Protein AF-A0A967WTZ1-F1 (afdb_monomer_lite)

Structure (mmCIF, N/CA/C/O backbone):
data_AF-A0A967WTZ1-F1
#
_entry.id   AF-A0A967WTZ1-F1
#
loop_
_atom_site.group_PDB
_atom_site.id
_atom_site.type_symbol
_atom_site.label_atom_id
_atom_site.label_alt_id
_atom_site.label_comp_id
_atom_site.label_asym_id
_atom_site.label_entity_id
_atom_site.label_seq_id
_atom_site.pdbx_PDB_ins_code
_atom_site.Cartn_x
_atom_site.Cartn_y
_atom_site.Cartn_z
_atom_site.occupancy
_atom_site.B_iso_or_equiv
_atom_site.auth_seq_id
_atom_site.auth_comp_id
_atom_site.auth_asym_id
_atom_site.auth_atom_id
_atom_site.pdbx_PDB_model_num
ATOM 1 N N . MET A 1 1 ? -17.507 -4.179 -9.666 1.00 44.03 1 MET A N 1
ATOM 2 C CA . MET A 1 1 ? -16.195 -4.026 -8.996 1.00 44.03 1 MET A CA 1
ATOM 3 C C . MET A 1 1 ? -15.547 -5.375 -8.666 1.00 44.03 1 MET A C 1
ATOM 5 O O . MET A 1 1 ? -14.422 -5.577 -9.090 1.00 44.03 1 MET A O 1
ATOM 9 N N . ALA A 1 2 ? -16.251 -6.336 -8.044 1.00 47.75 2 ALA A N 1
ATOM 10 C CA . ALA A 1 2 ? -15.717 -7.693 -7.804 1.00 47.75 2 ALA A CA 1
ATOM 11 C C . ALA A 1 2 ? -15.305 -8.460 -9.086 1.00 47.75 2 ALA A C 1
ATOM 13 O O . ALA A 1 2 ? -14.350 -9.223 -9.063 1.00 47.75 2 ALA A O 1
ATOM 14 N N . LEU A 1 3 ? -15.973 -8.203 -10.219 1.00 57.19 3 LEU A N 1
ATOM 15 C CA . LEU A 1 3 ? -15.659 -8.820 -11.520 1.00 57.19 3 LEU A CA 1
ATOM 16 C C . LEU A 1 3 ? -14.464 -8.184 -12.262 1.00 57.19 3 LEU A C 1
ATOM 18 O O . LEU A 1 3 ? -13.996 -8.745 -13.243 1.00 57.19 3 LEU A O 1
ATOM 22 N N . HIS A 1 4 ? -13.951 -7.037 -11.798 1.00 63.34 4 HIS A N 1
ATOM 23 C CA . HIS A 1 4 ? -12.866 -6.287 -12.452 1.00 63.34 4 HIS A CA 1
ATOM 24 C C . HIS A 1 4 ? -11.691 -6.027 -11.505 1.00 63.34 4 HIS A C 1
ATOM 26 O O . HIS A 1 4 ? -11.006 -5.015 -11.605 1.00 63.34 4 HIS A O 1
ATOM 32 N N . PHE A 1 5 ? -11.442 -6.937 -10.566 1.00 65.38 5 PHE A N 1
ATOM 33 C CA . PHE A 1 5 ? -10.404 -6.763 -9.547 1.00 65.38 5 PHE A CA 1
ATOM 34 C C . PHE A 1 5 ? -8.979 -6.639 -10.121 1.00 65.38 5 PHE A C 1
ATOM 36 O O . PHE A 1 5 ? -8.105 -6.048 -9.497 1.00 65.38 5 PHE A O 1
ATOM 43 N N . THR A 1 6 ? -8.757 -7.159 -11.328 1.00 72.06 6 THR A N 1
ATOM 44 C CA . THR A 1 6 ? -7.490 -7.073 -12.072 1.00 72.06 6 THR A CA 1
ATOM 45 C C . THR A 1 6 ? -7.405 -5.865 -13.006 1.00 72.06 6 THR A C 1
ATOM 47 O O . THR A 1 6 ? -6.328 -5.558 -13.500 1.00 72.06 6 THR A O 1
ATOM 50 N N . THR A 1 7 ? -8.523 -5.189 -13.286 1.00 72.38 7 THR A N 1
ATOM 51 C CA . THR A 1 7 ? -8.621 -4.158 -14.340 1.00 72.38 7 THR A CA 1
ATOM 52 C C . THR A 1 7 ? -9.096 -2.803 -13.824 1.00 72.38 7 THR A C 1
ATOM 54 O O . THR A 1 7 ? -8.875 -1.788 -14.475 1.00 72.38 7 THR A O 1
ATOM 57 N N . SER A 1 8 ? -9.726 -2.761 -12.650 1.00 78.12 8 SER A N 1
ATOM 58 C CA . SER A 1 8 ? -10.149 -1.537 -11.970 1.00 78.12 8 SER A CA 1
ATOM 59 C C . SER A 1 8 ? -9.207 -1.227 -10.814 1.00 78.12 8 SER A C 1
ATOM 61 O O . SER A 1 8 ? -8.990 -2.068 -9.944 1.00 78.12 8 SER A O 1
ATOM 63 N N . VAL A 1 9 ? -8.682 -0.007 -10.788 1.00 80.56 9 VAL A N 1
ATOM 64 C CA . VAL A 1 9 ? -7.841 0.503 -9.701 1.00 80.56 9 VAL A CA 1
ATOM 65 C C . VAL A 1 9 ? -8.738 1.123 -8.633 1.00 80.56 9 VAL A C 1
ATOM 67 O O . VAL A 1 9 ? -9.607 1.932 -8.960 1.00 80.56 9 VAL A O 1
ATOM 70 N N . ILE A 1 10 ? -8.561 0.735 -7.368 1.00 80.62 10 ILE A N 1
ATOM 71 C CA . ILE A 1 10 ? -9.263 1.377 -6.249 1.0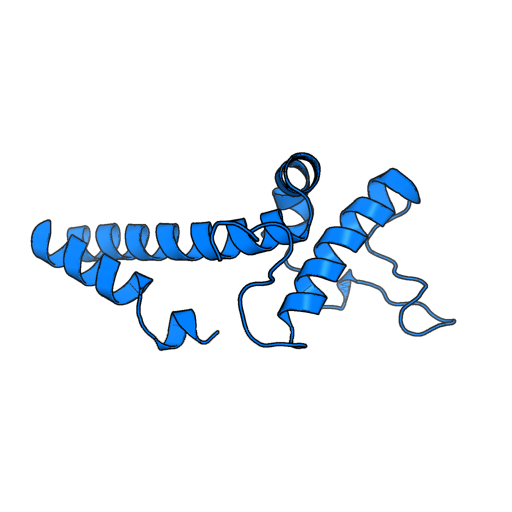0 80.62 10 ILE A CA 1
ATOM 72 C C . ILE A 1 10 ? -8.766 2.825 -6.093 1.00 80.62 10 ILE A C 1
ATOM 74 O O . ILE A 1 10 ? -7.565 3.073 -6.126 1.00 80.62 10 ILE A O 1
ATOM 78 N N . GLY A 1 11 ? -9.700 3.763 -5.904 1.00 78.62 11 GLY A N 1
ATOM 79 C CA . GLY A 1 11 ? -9.461 5.186 -5.629 1.00 78.62 11 GLY A CA 1
ATOM 80 C C . GLY A 1 11 ? -9.582 6.113 -6.855 1.00 78.62 11 GLY A C 1
ATOM 81 O O . GLY A 1 11 ? -10.115 5.696 -7.887 1.00 78.62 11 GLY A O 1
ATOM 82 N N . PRO A 1 12 ? -9.199 7.399 -6.732 1.00 76.00 12 PRO A N 1
ATOM 83 C CA . PRO A 1 12 ? -9.479 8.413 -7.747 1.00 76.00 12 PRO A CA 1
ATOM 84 C C . PRO A 1 12 ? -8.761 8.162 -9.080 1.00 76.00 12 PRO A C 1
ATOM 86 O O . PRO A 1 12 ? -7.645 7.645 -9.150 1.00 76.00 12 PRO A O 1
ATOM 89 N N . PHE A 1 13 ? -9.413 8.571 -10.170 1.00 73.94 13 PHE A N 1
ATOM 90 C CA . PHE A 1 13 ? -8.856 8.465 -11.515 1.00 73.94 13 PHE A CA 1
ATOM 91 C C . PHE A 1 13 ? -7.628 9.377 -11.664 1.00 73.94 13 PHE A C 1
ATOM 93 O O . PHE A 1 13 ? -7.736 10.582 -11.460 1.00 73.94 13 PHE A O 1
ATOM 100 N N . ARG A 1 14 ? -6.482 8.804 -12.069 1.00 70.69 14 ARG A N 1
ATOM 101 C CA . ARG A 1 14 ? -5.199 9.503 -12.305 1.00 70.69 14 ARG A CA 1
ATOM 102 C C . ARG A 1 14 ? -4.666 10.288 -11.096 1.00 70.69 14 ARG A C 1
ATOM 104 O O . ARG A 1 14 ? -4.370 11.473 -11.198 1.00 70.69 14 ARG A O 1
ATOM 111 N N . SER A 1 15 ? -4.517 9.601 -9.971 1.00 82.62 15 SER A N 1
ATOM 112 C CA . SER A 1 15 ? -3.815 10.101 -8.783 1.00 82.62 15 SER A CA 1
ATOM 113 C C . SER A 1 15 ? -2.688 9.132 -8.389 1.00 82.62 15 SER A C 1
ATOM 115 O O . SER A 1 15 ? -2.285 8.288 -9.198 1.00 82.62 15 SER A O 1
ATOM 117 N N . ASP A 1 16 ? -2.209 9.219 -7.152 1.00 83.25 16 ASP A N 1
ATOM 118 C CA . ASP A 1 16 ? -1.033 8.523 -6.612 1.00 83.25 16 ASP A CA 1
ATOM 119 C C . ASP A 1 16 ? -1.146 6.991 -6.727 1.00 83.25 16 ASP A C 1
ATOM 121 O O . ASP A 1 16 ? -0.156 6.268 -6.807 1.00 83.25 16 ASP A O 1
ATOM 125 N N . ASN A 1 17 ? -2.369 6.471 -6.833 1.00 86.06 17 ASN A N 1
ATOM 126 C CA . ASN A 1 17 ? -2.665 5.046 -6.996 1.00 86.06 17 ASN A CA 1
ATOM 127 C C . ASN A 1 17 ? -1.978 4.443 -8.228 1.00 86.06 17 ASN A C 1
ATOM 129 O O . ASN A 1 17 ? -1.489 3.313 -8.181 1.00 86.06 17 ASN A O 1
ATOM 133 N N . PHE A 1 18 ? -1.896 5.203 -9.324 1.00 86.00 18 PHE A N 1
ATOM 134 C CA . PHE A 1 18 ? -1.204 4.757 -10.536 1.00 86.00 18 PHE A CA 1
ATOM 135 C C . PHE A 1 18 ? 0.311 4.746 -10.351 1.00 86.00 18 PHE A C 1
ATOM 137 O O . PHE A 1 18 ? 0.976 3.855 -10.875 1.00 86.00 18 PHE A O 1
ATOM 144 N N . GLU A 1 19 ? 0.852 5.684 -9.573 1.00 87.56 19 GLU A N 1
ATOM 145 C CA . GLU A 1 19 ? 2.270 5.698 -9.226 1.00 87.56 19 GLU A CA 1
ATOM 146 C C . GLU A 1 19 ? 2.633 4.474 -8.375 1.00 87.56 19 GLU A C 1
ATOM 148 O O . GLU A 1 19 ? 3.637 3.812 -8.641 1.00 87.56 19 GLU A O 1
ATOM 153 N N . TYR A 1 20 ? 1.793 4.100 -7.405 1.00 88.06 20 TYR A N 1
ATOM 154 C CA . TYR A 1 20 ? 2.004 2.885 -6.612 1.00 88.06 20 TYR A CA 1
ATOM 155 C C . TYR A 1 20 ? 1.967 1.612 -7.461 1.00 88.06 20 TYR A C 1
ATOM 157 O O . TYR A 1 20 ? 2.835 0.750 -7.303 1.00 88.06 20 TYR A O 1
ATOM 165 N N . ILE A 1 21 ? 1.010 1.494 -8.386 1.00 88.56 21 ILE A N 1
ATOM 166 C CA . ILE A 1 21 ? 0.949 0.355 -9.315 1.00 88.56 21 ILE A CA 1
ATOM 167 C C . ILE A 1 21 ? 2.185 0.329 -10.216 1.00 88.56 21 ILE A C 1
ATOM 169 O O . ILE A 1 21 ? 2.784 -0.731 -10.402 1.00 88.56 21 ILE A O 1
ATOM 173 N N . TRP A 1 22 ? 2.606 1.485 -10.734 1.00 89.88 22 TRP A N 1
ATOM 174 C CA . TRP A 1 22 ? 3.814 1.590 -11.547 1.00 89.88 22 TRP A CA 1
ATOM 175 C C . TRP A 1 22 ? 5.067 1.180 -10.763 1.00 89.88 22 TRP A C 1
ATOM 177 O O . TRP A 1 22 ? 5.885 0.440 -11.297 1.00 89.88 22 TRP A O 1
ATOM 187 N N . LYS A 1 23 ? 5.201 1.556 -9.485 1.00 89.38 23 LYS A N 1
ATOM 188 C CA . LYS A 1 23 ? 6.317 1.108 -8.628 1.00 89.38 23 LYS A CA 1
ATOM 189 C C . LYS A 1 23 ? 6.318 -0.412 -8.447 1.00 89.38 23 LYS A C 1
ATOM 191 O O . LYS A 1 23 ? 7.375 -1.034 -8.539 1.00 89.38 23 LYS A O 1
ATOM 196 N N . ILE A 1 24 ? 5.148 -1.017 -8.218 1.00 89.25 24 ILE A N 1
ATOM 197 C CA . ILE A 1 24 ? 4.997 -2.480 -8.110 1.00 89.25 24 ILE A CA 1
ATOM 198 C C . ILE A 1 24 ? 5.427 -3.163 -9.418 1.00 89.25 24 ILE A C 1
ATOM 200 O O . ILE A 1 24 ? 6.195 -4.127 -9.384 1.00 89.25 24 ILE A O 1
ATOM 204 N N . TYR A 1 25 ? 4.981 -2.633 -10.559 1.00 90.81 25 TYR A N 1
ATOM 205 C CA . TYR A 1 25 ? 5.405 -3.087 -11.882 1.00 90.81 25 TYR A CA 1
ATOM 206 C C . TYR A 1 25 ? 6.918 -2.939 -12.072 1.00 90.81 25 TYR A C 1
ATOM 208 O O . TYR A 1 25 ? 7.581 -3.898 -12.457 1.00 90.81 25 TYR A O 1
ATOM 216 N N . TRP A 1 26 ? 7.479 -1.768 -11.761 1.00 90.88 26 TRP A N 1
ATOM 217 C CA . TRP A 1 26 ? 8.886 -1.449 -11.979 1.00 90.88 26 TRP A CA 1
ATOM 218 C C . TRP A 1 26 ? 9.809 -2.395 -11.220 1.00 90.88 26 TRP A C 1
ATOM 220 O O . TRP A 1 26 ? 10.753 -2.910 -11.809 1.00 90.88 26 TRP A O 1
ATOM 230 N N . ILE A 1 27 ? 9.534 -2.681 -9.941 1.00 89.69 27 ILE A N 1
ATOM 231 C CA . ILE A 1 27 ? 10.375 -3.611 -9.172 1.00 89.69 27 ILE A CA 1
ATOM 232 C C . ILE A 1 27 ? 10.370 -4.999 -9.820 1.00 89.69 27 ILE A C 1
ATOM 234 O O . ILE A 1 27 ? 11.432 -5.601 -9.984 1.00 89.69 27 ILE A O 1
ATOM 238 N N . LYS A 1 28 ? 9.198 -5.499 -10.229 1.00 90.31 28 LYS A N 1
ATOM 239 C CA . LYS A 1 28 ? 9.090 -6.779 -10.939 1.00 90.31 28 LYS A CA 1
ATOM 240 C C . LYS A 1 28 ? 9.851 -6.735 -12.270 1.00 90.31 28 LYS A C 1
ATOM 242 O O . LYS A 1 28 ? 10.677 -7.608 -12.516 1.00 90.31 28 LYS A O 1
ATOM 247 N N . HIS A 1 29 ? 9.618 -5.721 -13.095 1.00 90.38 29 HIS A N 1
ATOM 248 C CA . HIS A 1 29 ? 10.240 -5.576 -14.410 1.00 90.38 29 HIS A CA 1
ATOM 249 C C . HIS A 1 29 ? 11.769 -5.446 -14.315 1.00 90.38 29 HIS A C 1
ATOM 251 O O . HIS A 1 29 ? 12.507 -6.144 -15.008 1.00 90.38 29 HIS A O 1
ATOM 257 N N . ALA A 1 30 ? 12.264 -4.620 -13.392 1.00 89.94 30 ALA A N 1
ATOM 258 C CA . ALA A 1 30 ? 13.689 -4.430 -13.159 1.00 89.94 30 ALA A CA 1
ATOM 259 C C . ALA A 1 30 ? 14.377 -5.727 -12.710 1.00 89.94 30 ALA A C 1
ATOM 261 O O . ALA A 1 30 ? 15.455 -6.041 -13.208 1.00 89.94 30 ALA A O 1
ATOM 262 N N . LEU A 1 31 ? 13.753 -6.501 -11.814 1.00 90.31 31 LEU A N 1
ATOM 263 C CA . LEU A 1 31 ? 14.334 -7.739 -11.288 1.00 90.31 31 LEU A CA 1
ATOM 264 C C . LEU A 1 31 ? 14.251 -8.911 -12.273 1.00 90.31 31 LEU A C 1
ATOM 266 O O . LEU A 1 31 ? 15.230 -9.643 -12.426 1.00 90.31 31 LEU A O 1
ATOM 270 N N . PHE A 1 32 ? 13.099 -9.112 -12.917 1.00 90.25 32 PHE A N 1
ATOM 271 C CA . PHE A 1 32 ? 12.836 -10.314 -13.714 1.00 90.25 32 PHE A CA 1
ATOM 272 C C . PHE A 1 32 ? 13.132 -10.138 -15.205 1.00 90.25 32 PHE A C 1
ATOM 274 O O . PHE A 1 32 ? 13.702 -11.052 -15.806 1.00 90.25 32 PHE A O 1
ATOM 281 N N . ASP A 1 33 ? 12.810 -8.979 -15.782 1.00 90.69 33 ASP A N 1
ATOM 282 C CA . ASP A 1 33 ? 12.946 -8.748 -17.224 1.00 90.69 33 ASP A CA 1
ATOM 283 C C . ASP A 1 33 ? 14.294 -8.092 -17.554 1.00 90.69 33 ASP A C 1
ATOM 285 O O . ASP A 1 33 ? 15.048 -8.598 -18.384 1.00 90.69 33 ASP A O 1
ATOM 289 N N . LEU A 1 34 ? 14.639 -7.002 -16.859 1.00 90.25 34 LEU A N 1
ATOM 290 C CA . LEU A 1 34 ? 15.878 -6.245 -17.098 1.00 90.25 34 LEU A CA 1
ATOM 291 C C . LEU A 1 34 ? 17.086 -6.791 -16.322 1.00 90.25 34 LEU A C 1
ATOM 293 O O . LEU A 1 34 ? 18.225 -6.490 -16.673 1.00 90.25 34 LEU A O 1
ATOM 297 N N . ARG A 1 35 ? 16.849 -7.589 -15.271 1.00 89.38 35 ARG A N 1
ATOM 298 C CA . ARG A 1 35 ? 17.873 -8.139 -14.358 1.00 89.38 35 ARG A CA 1
ATOM 299 C C . ARG A 1 35 ? 18.840 -7.079 -13.827 1.00 89.38 35 ARG A C 1
ATOM 301 O O . ARG A 1 35 ? 20.043 -7.313 -13.706 1.00 89.38 35 ARG A O 1
ATOM 308 N N . GLN A 1 36 ? 18.298 -5.914 -13.500 1.00 89.44 36 GLN A N 1
ATOM 309 C CA . GLN A 1 36 ? 19.040 -4.778 -12.977 1.00 89.44 36 GLN A CA 1
ATOM 310 C C . GLN A 1 36 ? 18.575 -4.404 -11.571 1.00 89.44 36 GLN A C 1
ATOM 312 O O . GLN A 1 36 ? 17.549 -4.864 -11.067 1.00 89.44 36 GLN A O 1
ATOM 317 N N . SER A 1 37 ? 19.345 -3.528 -10.935 1.00 87.25 37 SER A N 1
ATOM 318 C CA . SER A 1 37 ? 18.968 -2.947 -9.654 1.00 87.25 37 SER A CA 1
ATOM 319 C C . SER A 1 37 ? 17.646 -2.169 -9.784 1.00 87.25 37 SER A C 1
ATOM 321 O O . SER A 1 37 ? 17.585 -1.227 -10.577 1.00 87.25 37 SER A O 1
ATOM 323 N N . PRO A 1 38 ? 16.601 -2.483 -8.990 1.00 87.88 38 PRO A N 1
ATOM 324 C CA . PRO A 1 38 ? 15.322 -1.770 -9.044 1.00 87.88 38 PRO A CA 1
ATOM 325 C C . PRO A 1 38 ? 15.425 -0.331 -8.520 1.00 87.88 38 PRO A C 1
ATOM 327 O O . PRO A 1 38 ? 14.501 0.459 -8.700 1.00 87.88 38 PRO A O 1
ATOM 330 N N . TRP A 1 39 ? 16.545 0.023 -7.882 1.00 88.12 39 TRP A N 1
ATOM 331 C CA . TRP A 1 39 ? 16.775 1.348 -7.315 1.00 88.12 39 TRP A CA 1
ATOM 332 C C . TRP A 1 39 ? 17.044 2.421 -8.365 1.00 88.12 39 TRP A C 1
ATOM 334 O O . TRP A 1 39 ? 16.891 3.592 -8.046 1.00 88.12 39 TRP A O 1
ATOM 344 N N . GLN A 1 40 ? 17.444 2.063 -9.585 1.00 87.75 40 GLN A N 1
ATOM 345 C CA . GLN A 1 40 ? 17.775 3.029 -10.630 1.00 87.75 40 GLN A CA 1
ATOM 346 C C . GLN A 1 40 ? 16.738 2.970 -11.747 1.00 87.75 40 GLN A C 1
ATOM 348 O O . GLN A 1 40 ? 16.616 1.945 -12.405 1.00 87.75 40 GLN A O 1
ATOM 353 N N . VAL A 1 41 ? 16.025 4.071 -11.978 1.00 90.06 41 VAL A N 1
ATOM 354 C CA . VAL A 1 41 ? 15.030 4.207 -13.047 1.00 90.06 41 VAL A CA 1
ATOM 355 C C . VAL A 1 41 ? 15.602 5.109 -14.141 1.00 90.06 41 VAL A C 1
ATOM 357 O O . VAL A 1 41 ? 15.677 6.319 -13.936 1.00 90.06 41 VAL A O 1
ATOM 360 N N . PRO A 1 42 ? 16.026 4.574 -15.294 1.00 86.56 42 PRO A N 1
ATOM 361 C CA . PRO A 1 42 ? 16.633 5.378 -16.355 1.00 86.56 42 PRO A CA 1
ATOM 362 C C . PRO A 1 42 ? 15.624 6.294 -17.065 1.00 86.56 42 PRO A C 1
ATOM 364 O O . PRO A 1 42 ? 15.996 7.359 -17.553 1.00 86.56 42 PRO A O 1
ATOM 367 N N . ASP A 1 43 ? 14.349 5.904 -17.085 1.00 86.69 43 ASP A N 1
ATOM 368 C CA . ASP A 1 43 ? 13.309 6.587 -17.863 1.00 86.69 43 ASP A CA 1
ATOM 369 C C . ASP A 1 43 ? 12.771 7.854 -17.179 1.00 86.69 43 ASP A C 1
ATOM 371 O O . ASP A 1 43 ? 12.148 8.701 -17.818 1.00 86.69 43 ASP A O 1
ATOM 375 N N . ILE A 1 44 ? 13.017 8.009 -15.875 1.00 87.06 44 ILE A N 1
ATOM 376 C CA . ILE A 1 44 ? 12.616 9.192 -15.110 1.00 87.06 44 ILE A CA 1
ATOM 377 C C . ILE A 1 44 ? 13.796 10.165 -15.060 1.00 87.06 44 ILE A C 1
ATOM 379 O O . ILE A 1 44 ? 14.899 9.778 -14.693 1.00 87.06 44 ILE A O 1
ATOM 383 N N . TYR A 1 45 ? 13.560 11.437 -15.400 1.00 87.88 45 TYR A N 1
ATOM 384 C CA . TYR A 1 45 ? 14.602 12.470 -15.527 1.00 87.88 45 TYR A CA 1
ATOM 385 C C . TYR A 1 45 ? 15.723 12.079 -16.502 1.00 87.88 45 TYR A C 1
ATOM 387 O O . TYR A 1 45 ? 16.912 12.201 -16.197 1.00 87.88 45 TYR A O 1
ATOM 395 N N . TYR A 1 46 ? 15.346 11.606 -17.691 1.00 85.88 46 TYR A N 1
ATOM 396 C CA . TYR A 1 46 ? 16.305 11.341 -18.759 1.00 85.88 46 TYR A CA 1
ATOM 397 C C . TYR A 1 46 ? 17.104 12.618 -19.109 1.00 85.88 46 TYR A C 1
ATOM 399 O O . TYR A 1 46 ? 16.496 13.684 -19.245 1.00 85.88 46 TYR A O 1
ATOM 407 N N . PRO A 1 47 ? 18.441 12.553 -19.284 1.00 88.75 47 PRO A N 1
ATOM 408 C CA . PRO A 1 47 ? 19.291 11.354 -19.328 1.00 88.75 47 PRO A CA 1
ATOM 409 C C . PRO A 1 47 ? 19.908 10.932 -17.984 1.00 88.75 47 PRO A C 1
ATOM 411 O O . PRO A 1 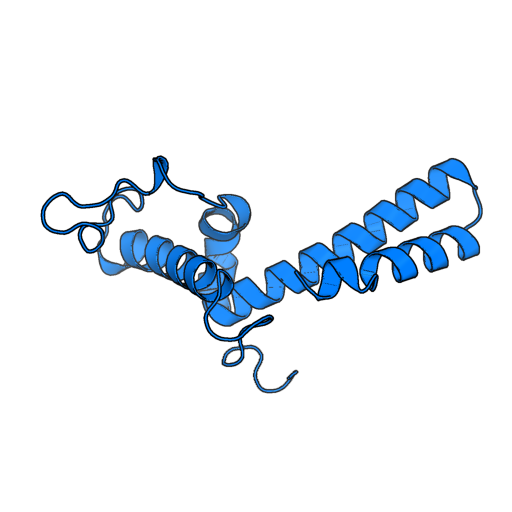47 ? 20.565 9.898 -17.922 1.00 88.75 47 PRO A O 1
ATOM 414 N N . SER A 1 48 ? 19.747 11.717 -16.917 1.00 86.31 48 SER A N 1
ATOM 415 C CA . SER A 1 48 ? 20.372 11.436 -15.614 1.00 86.31 48 SER A CA 1
ATOM 416 C C . SER A 1 48 ? 19.795 10.211 -14.897 1.00 86.31 48 SER A C 1
ATOM 418 O O . SER A 1 48 ? 20.490 9.593 -14.090 1.00 86.31 48 SER A O 1
ATOM 420 N N . GLY A 1 49 ? 18.546 9.844 -15.194 1.00 86.69 49 GLY A N 1
ATOM 421 C CA . GLY A 1 49 ? 17.827 8.813 -14.457 1.00 86.69 49 GLY A CA 1
ATOM 422 C C . GLY A 1 49 ? 17.414 9.285 -13.058 1.00 86.69 49 GLY A C 1
ATOM 423 O O . GLY A 1 49 ? 17.809 10.351 -12.580 1.00 86.69 49 GLY A O 1
ATOM 424 N N . TYR A 1 50 ? 16.628 8.462 -12.374 1.00 88.88 50 TYR A N 1
ATOM 425 C CA . TYR A 1 50 ? 16.170 8.712 -11.014 1.00 88.88 50 TYR A CA 1
ATOM 426 C C . TYR A 1 50 ? 16.529 7.551 -10.099 1.00 88.88 50 TYR A C 1
ATOM 428 O O . TYR A 1 50 ? 16.238 6.390 -10.396 1.00 88.88 50 TYR A O 1
ATOM 436 N N . LEU A 1 51 ? 17.135 7.863 -8.955 1.00 87.25 51 LEU A N 1
ATOM 437 C CA . LEU A 1 51 ? 17.332 6.873 -7.910 1.00 87.25 51 LEU A CA 1
ATOM 438 C C . LEU A 1 51 ? 16.044 6.781 -7.087 1.00 87.25 51 LEU A C 1
ATOM 440 O O . LEU A 1 51 ? 15.734 7.674 -6.299 1.00 87.25 51 LEU A O 1
ATOM 444 N N . LEU A 1 52 ? 15.323 5.673 -7.243 1.00 85.62 52 LEU A N 1
ATOM 445 C CA . LEU A 1 52 ? 14.074 5.383 -6.545 1.00 85.62 52 LEU A CA 1
ATOM 446 C C . LEU A 1 52 ? 14.243 5.490 -5.021 1.00 85.62 52 LEU A C 1
ATOM 448 O O . LEU A 1 52 ? 13.298 5.850 -4.333 1.00 85.62 52 LEU A O 1
ATOM 452 N N . ALA A 1 53 ? 15.447 5.227 -4.497 1.00 80.94 53 ALA A N 1
ATOM 453 C CA . ALA A 1 53 ? 15.765 5.339 -3.073 1.00 80.94 53 ALA A CA 1
ATOM 454 C C . ALA A 1 53 ? 15.603 6.762 -2.498 1.00 80.94 53 ALA A C 1
ATOM 456 O O . ALA A 1 53 ? 15.419 6.895 -1.292 1.00 80.94 53 ALA A O 1
ATOM 457 N N . PHE A 1 54 ? 15.658 7.810 -3.330 1.00 82.44 54 PHE A N 1
ATOM 458 C CA . PHE A 1 54 ? 15.350 9.183 -2.905 1.00 82.44 54 PHE A CA 1
ATOM 459 C C . PHE A 1 54 ? 13.853 9.510 -2.958 1.00 82.44 54 PHE A C 1
ATOM 461 O O . PHE A 1 54 ? 13.448 10.572 -2.489 1.00 82.44 54 PHE A O 1
ATOM 468 N N . GLY A 1 55 ? 13.043 8.633 -3.546 1.00 77.06 55 GLY A N 1
ATOM 469 C CA . GLY A 1 55 ? 11.601 8.797 -3.647 1.00 77.06 55 GLY A CA 1
ATOM 470 C C . GLY A 1 55 ? 10.850 8.112 -2.515 1.00 77.06 55 GLY A C 1
ATOM 471 O O . GLY A 1 55 ? 11.409 7.373 -1.703 1.00 77.06 55 GLY A O 1
ATOM 472 N N . GLU A 1 56 ? 9.535 8.315 -2.494 1.00 78.81 56 GLU A N 1
ATOM 473 C CA . GLU A 1 56 ? 8.659 7.567 -1.601 1.00 78.81 56 GLU A CA 1
ATOM 474 C C . GLU A 1 56 ? 8.557 6.117 -2.071 1.00 78.81 56 GLU A C 1
ATOM 476 O O . GLU A 1 56 ? 7.841 5.788 -3.023 1.00 78.81 56 GLU A O 1
ATOM 481 N N . ILE A 1 57 ? 9.280 5.230 -1.401 1.00 78.44 57 ILE A N 1
ATOM 482 C CA . ILE A 1 57 ? 9.144 3.792 -1.599 1.00 78.44 57 ILE A CA 1
ATOM 483 C C . ILE A 1 57 ? 8.255 3.235 -0.501 1.00 78.44 57 ILE A C 1
ATOM 485 O O . ILE A 1 57 ? 8.363 3.603 0.666 1.00 78.44 57 ILE A O 1
ATOM 489 N N . THR A 1 58 ? 7.401 2.291 -0.882 1.00 80.19 58 THR A N 1
ATOM 490 C CA . THR A 1 58 ? 6.614 1.469 0.031 1.00 80.19 58 THR A CA 1
ATOM 491 C C . THR A 1 58 ? 7.154 0.035 0.029 1.00 80.19 58 THR A C 1
ATOM 493 O O . THR A 1 58 ? 6.606 -0.825 -0.663 1.00 80.19 58 THR A O 1
ATOM 496 N N . PRO A 1 59 ? 8.214 -0.280 0.809 1.00 76.69 59 PRO A N 1
ATOM 497 C CA . PRO A 1 59 ? 8.924 -1.558 0.698 1.00 76.69 59 PRO A CA 1
ATOM 498 C C . PRO A 1 59 ? 8.025 -2.765 0.968 1.00 76.69 59 PRO A C 1
ATOM 500 O O . PRO A 1 59 ? 8.236 -3.845 0.423 1.00 76.69 59 PRO A O 1
ATOM 503 N N . LEU A 1 60 ? 6.995 -2.583 1.797 1.00 76.88 60 LEU A N 1
ATOM 504 C CA . LEU A 1 60 ? 6.008 -3.618 2.077 1.00 76.88 60 LEU A CA 1
ATOM 505 C C . LEU A 1 60 ? 5.178 -3.975 0.834 1.00 76.88 60 LEU A C 1
ATOM 507 O O . LEU A 1 60 ? 4.972 -5.148 0.545 1.00 76.88 60 LEU A O 1
ATOM 511 N N . HIS A 1 61 ? 4.738 -2.979 0.068 1.00 76.00 61 HIS A N 1
ATOM 512 C CA . HIS A 1 61 ? 3.953 -3.214 -1.144 1.00 76.00 61 HIS A CA 1
ATOM 513 C C . HIS A 1 61 ? 4.826 -3.690 -2.301 1.00 76.00 61 HIS A C 1
ATOM 515 O O . HIS A 1 61 ? 4.396 -4.526 -3.092 1.00 76.00 61 HIS A O 1
ATOM 521 N N . THR A 1 62 ? 6.057 -3.185 -2.393 1.00 77.75 62 THR A N 1
ATOM 522 C CA . THR A 1 62 ? 6.908 -3.426 -3.555 1.00 77.75 62 THR A CA 1
ATOM 523 C C . THR A 1 62 ? 7.855 -4.609 -3.402 1.00 77.75 62 THR A C 1
ATOM 525 O O . THR A 1 62 ? 7.984 -5.346 -4.363 1.00 77.75 62 THR A O 1
ATOM 528 N N . PHE A 1 63 ? 8.479 -4.855 -2.243 1.00 78.94 63 PHE A N 1
ATOM 529 C CA . PHE A 1 63 ? 9.356 -6.021 -2.038 1.00 78.94 63 PHE A CA 1
ATOM 530 C C . PHE A 1 63 ? 8.604 -7.205 -1.441 1.00 78.94 63 PHE A C 1
ATOM 532 O O . PHE A 1 63 ? 8.609 -8.295 -2.006 1.00 78.94 63 PHE A O 1
ATOM 539 N N . TRP A 1 64 ? 7.916 -6.993 -0.318 1.00 78.19 64 TRP A N 1
ATOM 540 C CA . TRP A 1 64 ? 7.155 -8.068 0.330 1.00 78.19 6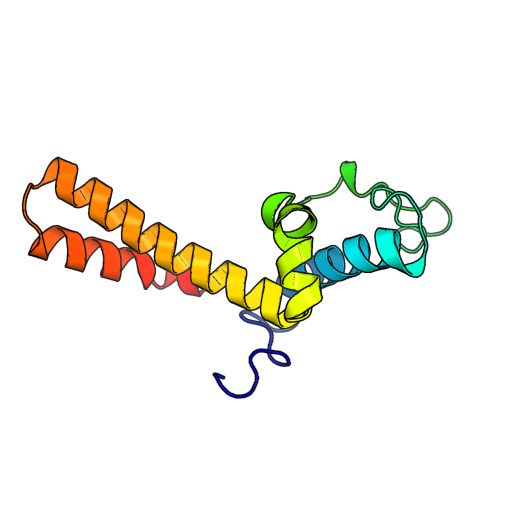4 TRP A CA 1
ATOM 541 C C . TRP A 1 64 ? 5.910 -8.462 -0.463 1.00 78.19 64 TRP A C 1
ATOM 543 O O . TRP A 1 64 ? 5.451 -9.597 -0.371 1.00 78.19 64 TRP A O 1
ATOM 553 N N . GLY A 1 65 ? 5.406 -7.551 -1.294 1.00 81.75 65 GLY A N 1
ATOM 554 C CA . GLY A 1 65 ? 4.340 -7.831 -2.242 1.00 81.75 65 GLY A CA 1
ATOM 555 C C . GLY A 1 65 ? 4.756 -8.564 -3.503 1.00 81.75 65 GLY A C 1
ATOM 556 O O . GLY A 1 65 ? 3.866 -9.041 -4.197 1.00 81.75 65 GLY A O 1
ATOM 557 N N . LEU A 1 66 ? 6.053 -8.717 -3.803 1.00 85.00 66 LEU A N 1
ATOM 558 C CA . LEU A 1 66 ? 6.504 -9.386 -5.032 1.00 85.00 66 LEU A CA 1
ATOM 559 C C . LEU A 1 66 ? 5.879 -10.768 -5.242 1.00 85.00 66 LEU A C 1
ATOM 561 O O . LEU A 1 66 ? 5.358 -10.993 -6.333 1.00 85.00 66 LEU A O 1
ATOM 565 N N . PRO A 1 67 ? 5.861 -11.682 -4.249 1.00 85.31 67 PRO A N 1
ATOM 566 C CA . PRO A 1 67 ? 5.259 -12.998 -4.442 1.00 85.31 67 PRO A CA 1
ATOM 567 C C . PRO A 1 67 ? 3.777 -12.903 -4.815 1.00 85.31 67 PRO A C 1
ATOM 569 O O . PRO A 1 67 ? 3.313 -13.614 -5.699 1.00 85.31 67 PRO A O 1
ATOM 572 N N . ILE A 1 68 ? 3.045 -11.982 -4.185 1.00 84.38 68 ILE A N 1
ATOM 573 C CA . ILE A 1 68 ? 1.624 -11.750 -4.461 1.00 84.38 68 ILE A CA 1
ATOM 574 C C . ILE A 1 68 ? 1.466 -11.179 -5.874 1.00 84.38 68 ILE A C 1
ATOM 576 O O . ILE A 1 68 ? 0.702 -11.709 -6.675 1.00 84.38 68 ILE A O 1
ATOM 580 N N . THR A 1 69 ? 2.244 -10.156 -6.219 1.00 86.69 69 THR A N 1
ATOM 581 C CA . THR A 1 69 ? 2.253 -9.519 -7.541 1.00 86.69 69 THR A CA 1
ATOM 582 C C . THR A 1 69 ? 2.557 -10.506 -8.668 1.00 86.69 69 THR A C 1
ATOM 584 O O . THR A 1 69 ? 1.951 -10.417 -9.733 1.00 86.69 69 THR A O 1
ATOM 587 N N . LEU A 1 70 ? 3.454 -11.469 -8.451 1.00 85.69 70 LEU A N 1
ATOM 588 C CA . LEU A 1 70 ? 3.757 -12.513 -9.434 1.00 85.69 70 LEU A CA 1
ATOM 589 C C . LEU A 1 70 ? 2.591 -13.492 -9.638 1.00 85.69 70 LEU A C 1
ATOM 591 O O . LEU A 1 70 ? 2.431 -14.008 -10.740 1.00 85.69 70 LEU A O 1
ATOM 595 N N . LEU A 1 71 ? 1.780 -13.735 -8.604 1.00 85.94 71 LEU A N 1
ATOM 596 C CA . LEU A 1 71 ? 0.656 -14.674 -8.652 1.00 85.94 71 LEU A CA 1
ATOM 597 C C . LEU A 1 71 ? -0.630 -14.050 -9.204 1.00 85.94 71 LEU A C 1
ATOM 599 O O . LEU A 1 71 ? -1.343 -14.704 -9.961 1.00 85.94 71 LEU A O 1
ATOM 603 N N . VAL A 1 72 ? -0.952 -12.814 -8.809 1.00 84.06 72 VAL A N 1
ATOM 604 C CA . VAL A 1 72 ? -2.245 -12.176 -9.133 1.00 84.06 72 VAL A CA 1
ATOM 605 C C . VAL A 1 72 ? -2.137 -10.965 -10.063 1.00 84.06 72 VAL A C 1
ATOM 607 O O . VAL A 1 72 ? -3.159 -10.472 -10.539 1.00 84.06 72 VAL A O 1
ATOM 610 N N . GLY A 1 73 ? -0.924 -10.492 -10.353 1.00 87.00 73 GLY A N 1
ATOM 611 C CA . GLY A 1 73 ? -0.677 -9.274 -11.127 1.00 87.00 73 GLY A CA 1
ATOM 612 C C . GLY A 1 73 ? -0.626 -8.005 -10.272 1.00 87.00 73 GLY A C 1
ATOM 613 O O . GLY A 1 73 ? -0.990 -7.987 -9.095 1.00 87.00 73 GLY A O 1
ATOM 614 N N . GLU A 1 74 ? -0.163 -6.915 -10.874 1.00 87.75 74 GLU A N 1
ATOM 615 C CA . GLU A 1 74 ? 0.172 -5.650 -10.211 1.00 87.75 74 GLU A CA 1
ATOM 616 C C . GLU A 1 74 ? -1.072 -4.936 -9.668 1.00 87.75 74 GLU A C 1
ATOM 618 O O . GLU A 1 74 ? -1.103 -4.519 -8.510 1.00 87.75 74 GLU A O 1
ATOM 623 N N . VAL A 1 75 ? -2.132 -4.859 -10.479 1.00 86.38 75 VAL A N 1
ATOM 624 C CA . VAL A 1 75 ? -3.395 -4.197 -10.110 1.00 86.38 75 VAL A CA 1
ATOM 625 C C . VAL A 1 75 ? -4.112 -4.958 -8.995 1.00 86.38 75 VAL A C 1
ATOM 627 O O . VAL A 1 75 ? -4.550 -4.363 -8.010 1.00 86.38 75 VAL A O 1
ATOM 630 N N . ALA A 1 76 ? -4.198 -6.285 -9.109 1.00 85.31 76 ALA A N 1
ATOM 631 C CA . ALA A 1 76 ? -4.825 -7.110 -8.080 1.00 85.31 76 ALA A CA 1
ATOM 632 C C . ALA A 1 76 ? -4.017 -7.095 -6.775 1.00 85.31 76 ALA A C 1
ATOM 634 O O . ALA A 1 76 ? -4.608 -7.078 -5.695 1.00 85.31 76 ALA A O 1
ATOM 635 N N . SER A 1 77 ? -2.683 -7.058 -6.858 1.00 87.12 77 SER A N 1
ATOM 636 C CA . SER A 1 77 ? -1.803 -6.917 -5.695 1.00 87.12 77 SER A CA 1
ATOM 637 C C . SER A 1 77 ? -2.080 -5.604 -4.958 1.00 87.12 77 SER A C 1
ATOM 639 O O . SER A 1 77 ? -2.398 -5.621 -3.768 1.00 87.12 77 SER A O 1
ATOM 641 N N . TYR A 1 78 ? -2.103 -4.479 -5.682 1.00 87.31 78 TYR A N 1
ATOM 642 C CA . TYR A 1 78 ? -2.455 -3.167 -5.129 1.00 87.31 78 TYR A CA 1
ATOM 643 C C . TYR A 1 78 ? -3.834 -3.167 -4.448 1.00 87.31 78 TYR A C 1
ATOM 645 O O . TYR A 1 78 ? -3.964 -2.777 -3.284 1.00 87.31 78 TYR A O 1
ATOM 653 N N . ASN A 1 79 ? -4.858 -3.688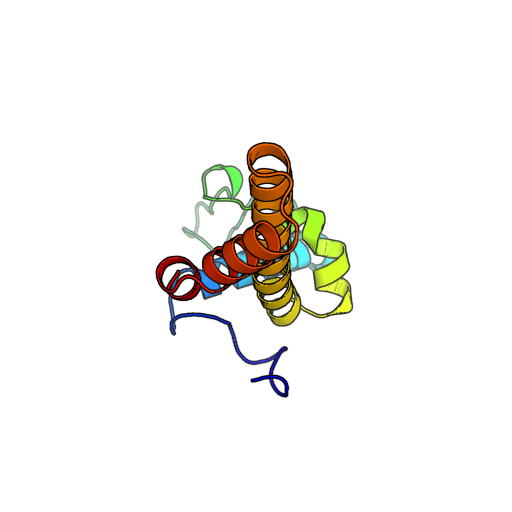 -5.127 1.00 88.38 79 ASN A N 1
ATOM 654 C CA . ASN A 1 79 ? -6.207 -3.763 -4.570 1.00 88.38 79 ASN A CA 1
ATOM 655 C C . ASN A 1 79 ? -6.273 -4.663 -3.321 1.00 88.38 79 ASN A C 1
ATOM 657 O O . ASN A 1 79 ? -6.958 -4.338 -2.349 1.00 88.38 79 ASN A O 1
ATOM 661 N N . SER A 1 80 ? -5.534 -5.776 -3.316 1.00 87.44 80 SER A N 1
ATOM 662 C CA . SER A 1 80 ? -5.462 -6.693 -2.170 1.00 87.44 80 SER A CA 1
ATOM 663 C C . SER A 1 80 ? -4.836 -6.015 -0.961 1.00 87.44 80 SER A C 1
ATOM 665 O O . SER A 1 80 ? -5.330 -6.169 0.154 1.00 87.44 80 SER A O 1
ATOM 667 N N . PHE A 1 81 ? -3.795 -5.213 -1.172 1.00 87.50 81 PHE A N 1
ATOM 668 C CA . PHE A 1 81 ? -3.156 -4.470 -0.096 1.00 87.50 81 PHE A CA 1
ATOM 669 C C . PHE A 1 81 ? -4.090 -3.476 0.585 1.00 87.50 81 PHE A C 1
ATOM 671 O O . PHE A 1 81 ? -4.092 -3.406 1.814 1.00 87.50 81 PHE A O 1
ATOM 678 N N . ILE A 1 82 ? -4.917 -2.760 -0.178 1.00 86.62 82 ILE A N 1
ATOM 679 C CA . ILE A 1 82 ? -5.915 -1.838 0.384 1.00 86.62 82 ILE A CA 1
ATOM 680 C C . ILE A 1 82 ? -6.943 -2.597 1.231 1.00 86.62 82 ILE A C 1
ATOM 682 O O . ILE A 1 82 ? -7.266 -2.184 2.351 1.00 86.62 82 ILE A O 1
ATOM 686 N N . LEU A 1 83 ? -7.431 -3.734 0.730 1.00 86.94 83 LEU A N 1
ATOM 687 C CA . LEU A 1 83 ? -8.390 -4.567 1.457 1.00 86.94 83 LEU A CA 1
ATOM 688 C C . LEU A 1 83 ? -7.788 -5.135 2.747 1.00 86.94 83 LEU A C 1
ATOM 690 O O . LEU A 1 83 ? -8.390 -5.009 3.814 1.00 86.94 83 LEU A O 1
ATOM 694 N N . ILE A 1 84 ? -6.584 -5.702 2.670 1.00 88.25 84 ILE A N 1
ATOM 695 C CA . ILE A 1 84 ? -5.868 -6.270 3.819 1.00 88.25 84 ILE A CA 1
ATOM 696 C C . ILE A 1 84 ? -5.586 -5.186 4.865 1.00 88.25 84 ILE A C 1
ATOM 698 O O . ILE A 1 84 ? -5.857 -5.398 6.045 1.00 88.25 84 ILE A O 1
ATOM 702 N N . SER A 1 85 ? -5.121 -4.007 4.441 1.00 88.25 85 SER A N 1
ATOM 703 C CA . SER A 1 85 ? -4.940 -2.826 5.299 1.00 88.25 85 SER A CA 1
ATOM 704 C C . SER A 1 85 ? -6.215 -2.491 6.076 1.00 88.25 85 SER A C 1
ATOM 706 O O . SER A 1 85 ? -6.174 -2.279 7.294 1.00 88.25 85 SER A O 1
ATOM 708 N N . THR A 1 86 ? -7.350 -2.471 5.377 1.00 88.19 86 THR A N 1
ATOM 709 C CA . THR A 1 86 ? -8.659 -2.121 5.938 1.00 88.19 86 THR A CA 1
ATOM 710 C C . THR A 1 86 ? -9.123 -3.152 6.963 1.00 88.19 86 THR A C 1
ATOM 712 O O . THR A 1 86 ? -9.490 -2.782 8.080 1.00 88.19 86 THR A O 1
ATOM 715 N N . ILE A 1 87 ? -9.020 -4.442 6.632 1.00 89.88 87 ILE A N 1
ATOM 716 C CA . ILE A 1 87 ? -9.382 -5.547 7.530 1.00 89.88 87 ILE A CA 1
ATOM 717 C C . ILE A 1 87 ? -8.488 -5.552 8.772 1.00 89.88 87 ILE A C 1
ATOM 719 O O . ILE A 1 87 ? -8.998 -5.585 9.892 1.00 89.88 87 ILE A O 1
ATOM 723 N N . LEU A 1 88 ? -7.165 -5.473 8.592 1.00 90.75 88 LEU A N 1
ATOM 724 C CA . LEU A 1 88 ? -6.201 -5.466 9.698 1.00 90.75 88 LEU A CA 1
ATOM 725 C C . LEU A 1 88 ? -6.451 -4.299 10.639 1.00 90.75 88 LEU A C 1
ATOM 727 O O . LEU A 1 88 ? -6.415 -4.464 11.851 1.00 90.75 88 LEU A O 1
ATOM 731 N N . SER A 1 89 ? -6.745 -3.125 10.099 1.00 90.25 89 SER A N 1
ATOM 732 C CA . SER A 1 89 ? -7.019 -1.966 10.935 1.00 90.25 89 SER A CA 1
ATOM 733 C C . SER A 1 89 ? -8.302 -2.107 11.743 1.00 90.25 89 SER A C 1
ATOM 735 O O . SER A 1 89 ? -8.279 -1.832 12.937 1.00 90.25 89 SER A O 1
ATOM 737 N N . GLY A 1 90 ? -9.394 -2.589 11.141 1.00 90.81 90 GLY A N 1
ATOM 738 C CA . GLY A 1 90 ? -10.613 -2.901 11.894 1.00 90.81 90 GLY A CA 1
ATOM 739 C C . GLY A 1 90 ? -10.364 -3.943 12.986 1.00 90.81 90 GLY A C 1
ATOM 740 O O . GLY A 1 90 ? -10.830 -3.789 14.115 1.00 90.81 90 GLY A O 1
ATOM 741 N N . TYR A 1 91 ? -9.570 -4.968 12.672 1.00 92.56 91 TYR A N 1
ATOM 742 C CA . TYR A 1 91 ? -9.189 -6.021 13.609 1.00 92.56 91 TYR A CA 1
ATOM 743 C C . TYR A 1 91 ? -8.334 -5.503 14.774 1.00 92.56 91 TYR A C 1
ATOM 745 O O . TYR A 1 91 ? -8.624 -5.803 15.931 1.00 92.56 91 TYR A O 1
ATOM 753 N N . PHE A 1 92 ? -7.318 -4.682 14.510 1.00 94.19 92 PHE A N 1
ATOM 754 C CA . PHE A 1 92 ? -6.490 -4.100 15.567 1.00 94.19 92 PHE A CA 1
ATOM 755 C C . PHE A 1 92 ? -7.264 -3.094 16.419 1.00 94.19 92 PHE A C 1
ATOM 757 O O . PHE A 1 92 ? -7.072 -3.064 17.633 1.00 94.19 92 PHE A O 1
ATOM 764 N N . THR A 1 93 ? -8.198 -2.339 15.836 1.00 92.94 93 THR A N 1
ATOM 765 C CA . THR A 1 93 ? -9.112 -1.489 16.610 1.00 92.94 93 THR A CA 1
ATOM 766 C C . THR A 1 93 ? -10.043 -2.318 17.488 1.00 92.94 93 THR A C 1
ATOM 768 O O . THR A 1 93 ? -10.252 -1.962 18.645 1.00 92.94 93 THR A O 1
ATOM 771 N N . TYR A 1 94 ? -10.556 -3.447 16.989 1.00 93.31 94 TYR A N 1
ATOM 772 C CA . TYR A 1 94 ? -11.304 -4.400 17.811 1.00 93.31 94 TYR A CA 1
ATOM 773 C C . TYR A 1 94 ? -10.465 -4.886 18.999 1.00 93.31 94 TYR A C 1
ATOM 775 O O . TYR A 1 94 ? -10.927 -4.805 20.136 1.00 93.31 94 TYR A O 1
ATOM 783 N N . LEU A 1 95 ? -9.232 -5.345 18.759 1.00 93.81 95 LEU A N 1
ATOM 784 C CA . LEU A 1 95 ? -8.349 -5.816 19.829 1.00 93.81 95 LEU A CA 1
ATOM 785 C C . LEU A 1 95 ? -8.085 -4.712 20.854 1.00 93.81 95 LEU A C 1
ATOM 787 O O . LEU A 1 95 ? -8.197 -4.949 22.054 1.00 93.81 95 LEU A O 1
ATOM 791 N N . TRP A 1 96 ? -7.808 -3.496 20.391 1.00 94.62 96 TRP A N 1
ATOM 792 C CA . TRP A 1 96 ? -7.572 -2.351 21.260 1.00 94.62 96 TRP A CA 1
ATOM 793 C C . TRP A 1 96 ? -8.795 -2.016 22.123 1.00 94.62 96 TRP A C 1
ATOM 795 O O . TRP A 1 96 ? -8.690 -1.938 23.348 1.00 94.62 96 TRP A O 1
ATOM 805 N N . LEU A 1 97 ? -9.983 -1.911 21.528 1.00 94.19 97 LEU A N 1
ATOM 806 C CA . LEU A 1 97 ? -11.214 -1.647 22.276 1.00 94.19 97 LEU A CA 1
ATOM 807 C C . LEU A 1 97 ? -11.567 -2.780 23.238 1.00 94.19 97 LEU A C 1
ATOM 809 O O . LEU A 1 97 ? -12.114 -2.523 24.314 1.00 94.19 97 LEU A O 1
ATOM 813 N N . TRP A 1 98 ? -11.236 -4.019 22.880 1.00 94.75 98 TRP A N 1
ATOM 814 C CA . TRP A 1 98 ? -11.451 -5.167 23.749 1.00 94.75 98 TRP A CA 1
ATOM 815 C C . TRP A 1 98 ? -10.553 -5.096 24.985 1.00 94.75 98 TRP A C 1
ATOM 817 O O . TRP A 1 98 ? -11.045 -5.323 26.090 1.00 94.75 98 TRP A O 1
ATOM 827 N N . THR 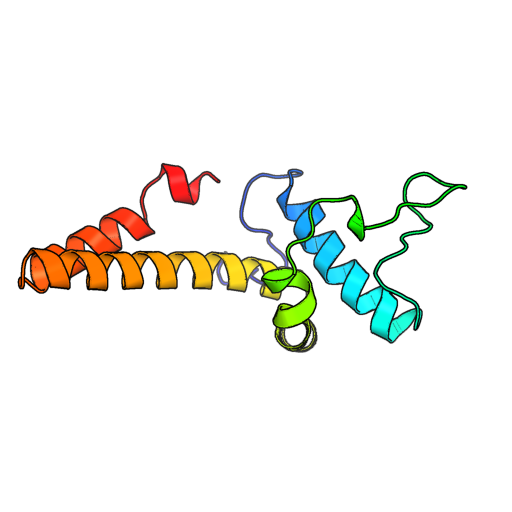A 1 99 ? -9.291 -4.672 24.832 1.00 94.94 99 THR A N 1
ATOM 828 C CA . THR A 1 99 ? -8.383 -4.454 25.976 1.00 94.94 99 THR A CA 1
ATOM 829 C C . THR A 1 99 ? -8.836 -3.334 26.914 1.00 94.94 99 THR A C 1
ATOM 831 O O . THR A 1 99 ? -8.537 -3.391 28.102 1.00 94.94 99 THR A O 1
ATOM 834 N N . LEU A 1 100 ? -9.584 -2.342 26.417 1.00 94.00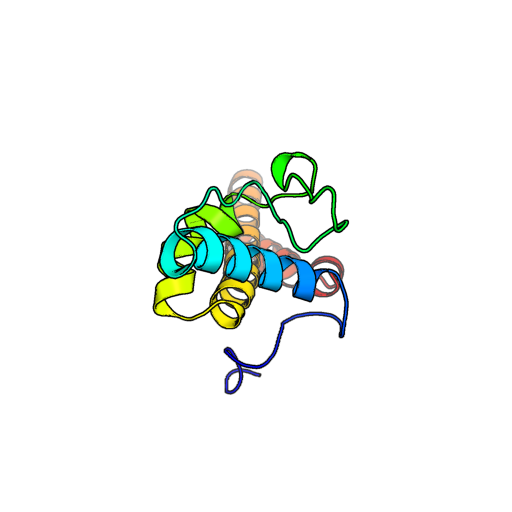 100 LEU A N 1
ATOM 835 C CA . LEU A 1 100 ? -10.069 -1.214 27.221 1.00 94.00 100 LEU A CA 1
ATOM 836 C C . LEU A 1 100 ? -11.416 -1.479 27.901 1.00 94.00 100 LEU A C 1
ATOM 838 O O . LEU A 1 100 ? -11.634 -1.052 29.030 1.00 94.00 100 LEU A O 1
ATOM 842 N N . THR A 1 101 ? -12.343 -2.137 27.203 1.00 93.12 101 THR A N 1
ATOM 843 C CA . THR A 1 101 ? -13.744 -2.257 27.650 1.00 93.12 101 THR A CA 1
ATOM 844 C C . THR A 1 101 ? -14.100 -3.636 28.192 1.00 93.12 101 THR A C 1
ATOM 846 O O . THR A 1 101 ? -15.098 -3.772 28.896 1.00 93.12 101 THR A O 1
ATOM 849 N N . GLY A 1 102 ? -13.361 -4.682 27.806 1.00 89.75 102 GLY A N 1
ATOM 850 C CA . GLY A 1 102 ? -13.727 -6.079 28.059 1.00 89.75 102 GLY A CA 1
ATOM 851 C C . GLY A 1 102 ? -15.002 -6.552 27.339 1.00 89.75 102 GLY A C 1
ATOM 852 O O . GLY A 1 102 ? -15.343 -7.734 27.411 1.00 89.75 102 GLY A O 1
ATOM 853 N N . ASN A 1 103 ? -15.705 -5.676 26.609 1.00 91.88 103 ASN A N 1
ATOM 854 C CA . ASN A 1 103 ? -16.994 -5.961 25.983 1.00 91.88 103 ASN A CA 1
ATOM 855 C C . ASN A 1 103 ? -16.842 -6.233 24.481 1.00 91.88 103 ASN A C 1
ATOM 857 O O . ASN A 1 103 ? -16.660 -5.317 23.680 1.00 91.88 103 ASN A O 1
ATOM 861 N N . ARG A 1 104 ? -17.016 -7.501 24.089 1.00 91.19 104 ARG A N 1
ATOM 862 C CA . ARG A 1 104 ? -16.864 -7.959 22.698 1.00 91.19 104 ARG A CA 1
ATOM 863 C C . ARG A 1 104 ? -17.776 -7.230 21.710 1.00 91.19 104 ARG A C 1
ATOM 865 O O . ARG A 1 104 ? -17.322 -6.894 20.623 1.00 91.19 104 ARG A O 1
ATOM 872 N N . ALA A 1 105 ? -19.033 -6.967 22.069 1.00 92.75 105 ALA A N 1
ATOM 873 C CA . ALA A 1 105 ? -19.984 -6.329 21.159 1.00 92.75 105 ALA A CA 1
ATOM 874 C C . ALA A 1 105 ? -19.588 -4.874 20.867 1.00 92.75 105 ALA A C 1
ATOM 876 O O . ALA A 1 105 ? -19.549 -4.461 19.708 1.00 92.75 105 ALA A O 1
ATOM 877 N N . ALA A 1 106 ? -19.212 -4.126 21.909 1.00 90.00 106 ALA A N 1
ATOM 878 C CA . ALA A 1 106 ? -18.740 -2.750 21.769 1.00 90.00 106 ALA A CA 1
ATOM 879 C C . ALA A 1 106 ? -17.441 -2.676 20.948 1.00 90.00 106 ALA A C 1
ATOM 881 O O . ALA A 1 106 ? -17.298 -1.814 20.081 1.00 90.00 106 ALA A O 1
ATOM 882 N N . SER A 1 107 ? -16.517 -3.615 21.169 1.00 92.19 107 SER A N 1
ATOM 883 C CA . SER A 1 107 ? -15.259 -3.677 20.421 1.00 92.19 107 SER A CA 1
ATOM 884 C C . SER A 1 107 ? -15.462 -4.015 18.944 1.00 92.19 107 SER A C 1
ATOM 886 O O . SER A 1 107 ? -14.803 -3.421 18.092 1.00 92.19 107 SER A O 1
ATOM 888 N N . VAL A 1 108 ? -16.373 -4.944 18.617 1.00 92.56 108 VAL A N 1
ATOM 889 C CA . VAL A 1 108 ? -16.683 -5.299 17.219 1.00 92.56 108 VAL A CA 1
ATOM 890 C C . VAL A 1 108 ? -17.287 -4.103 16.494 1.00 92.56 108 VAL A C 1
ATOM 892 O O . VAL A 1 108 ? -16.844 -3.766 15.398 1.00 92.56 108 VAL A O 1
ATOM 895 N N . LEU A 1 109 ? -18.251 -3.422 17.121 1.00 93.62 109 LEU A N 1
ATOM 896 C CA . LEU A 1 109 ? -18.864 -2.228 16.542 1.00 93.62 109 LEU A CA 1
ATOM 897 C C . LEU A 1 109 ? -17.832 -1.124 16.306 1.00 93.62 109 LEU A C 1
ATOM 899 O O . LEU A 1 109 ? -17.782 -0.571 15.211 1.00 93.62 109 LEU A O 1
ATOM 903 N N . GLY A 1 110 ? -16.967 -0.837 17.280 1.00 90.56 110 GLY A N 1
ATOM 904 C CA . GLY A 1 110 ? -15.933 0.184 17.110 1.00 90.56 110 GLY A CA 1
ATOM 905 C C . GLY A 1 110 ? -14.887 -0.177 16.048 1.00 90.56 110 GLY A C 1
ATOM 906 O O . GLY A 1 110 ? -14.479 0.691 15.278 1.00 90.56 110 GLY A O 1
ATOM 907 N N . GLY A 1 111 ? -14.512 -1.456 15.934 1.00 91.25 111 GLY A N 1
ATOM 908 C CA . GLY A 1 111 ? -13.641 -1.944 14.862 1.00 91.25 111 GLY A CA 1
ATOM 909 C C . GLY A 1 111 ? -14.262 -1.789 13.471 1.00 91.25 111 GLY A C 1
ATOM 910 O O . GLY A 1 111 ? -13.597 -1.312 12.552 1.00 91.25 111 GLY A O 1
ATOM 911 N N . LEU A 1 112 ? -15.550 -2.119 13.319 1.00 91.12 112 LEU A N 1
ATOM 912 C CA . LEU A 1 112 ? -16.289 -1.933 12.064 1.00 91.12 112 LEU A CA 1
ATOM 913 C C . LEU A 1 112 ? -16.438 -0.453 11.700 1.00 91.12 112 LEU A C 1
ATOM 915 O O . LEU A 1 112 ? -16.178 -0.079 10.558 1.00 91.12 112 LEU A O 1
ATOM 919 N N . ILE A 1 113 ? -16.801 0.394 12.668 1.00 91.31 113 ILE A N 1
ATOM 920 C CA . ILE A 1 113 ? -16.914 1.845 12.463 1.00 91.31 113 ILE A CA 1
ATOM 921 C C . ILE A 1 113 ? -15.578 2.414 11.982 1.00 91.31 113 ILE A C 1
ATOM 923 O O . ILE A 1 113 ? -15.557 3.207 11.046 1.00 91.31 113 ILE A O 1
ATOM 927 N N . PHE A 1 114 ? -14.462 1.986 12.574 1.00 89.31 114 PHE A N 1
ATOM 928 C CA . PHE A 1 114 ? -13.136 2.441 12.163 1.00 89.31 114 PHE A CA 1
ATOM 929 C C . PHE A 1 114 ? -12.720 1.915 10.784 1.00 89.31 114 PHE A C 1
ATOM 931 O O . PHE A 1 114 ? -12.149 2.661 9.987 1.00 89.31 114 PHE A O 1
ATOM 938 N N . ALA A 1 115 ? -13.016 0.648 10.480 1.00 86.69 115 ALA A N 1
ATOM 939 C CA . ALA A 1 115 ? -12.695 0.041 9.189 1.00 86.69 115 ALA A CA 1
ATOM 940 C C . ALA A 1 115 ? -13.408 0.747 8.025 1.00 86.69 115 ALA A C 1
ATOM 942 O O . ALA A 1 115 ? -12.793 0.985 6.988 1.00 86.69 115 ALA A O 1
ATOM 943 N N . PHE A 1 116 ? -14.675 1.121 8.215 1.00 85.75 116 PHE A N 1
ATOM 944 C CA . PHE A 1 116 ? -15.513 1.764 7.196 1.00 85.75 116 PHE A CA 1
ATOM 945 C C . PHE A 1 116 ? -15.653 3.279 7.382 1.00 85.75 116 PHE A C 1
ATOM 947 O O . PHE A 1 116 ? -16.543 3.901 6.802 1.00 85.75 116 PHE A O 1
ATOM 954 N N . TYR A 1 117 ? -14.788 3.895 8.189 1.00 86.25 117 TYR A N 1
ATOM 955 C CA . TYR A 1 117 ? -14.853 5.330 8.422 1.00 86.25 117 TYR A CA 1
ATOM 956 C C . TYR A 1 117 ? -14.604 6.095 7.103 1.00 86.25 117 TYR A C 1
ATOM 958 O O . TYR A 1 117 ? -13.576 5.857 6.461 1.00 86.25 117 TYR A O 1
ATOM 966 N N . PRO A 1 118 ? -15.483 7.033 6.685 1.00 72.06 118 PRO A N 1
ATOM 967 C CA . PRO A 1 118 ? -15.422 7.651 5.355 1.00 72.06 118 PRO A CA 1
ATOM 968 C C . PRO A 1 118 ? -14.081 8.308 5.022 1.00 72.06 118 PRO A C 1
ATOM 970 O O . PRO A 1 118 ? -13.615 8.223 3.891 1.00 72.06 118 PRO A O 1
ATOM 973 N N . TYR A 1 119 ? -13.418 8.906 6.016 1.00 70.19 119 TYR A N 1
ATOM 974 C CA . TYR A 1 119 ? -12.107 9.535 5.830 1.00 70.19 119 TYR A CA 1
ATOM 975 C C . TYR A 1 119 ? -11.016 8.535 5.424 1.00 70.19 119 TYR A C 1
ATOM 977 O O . TYR A 1 119 ? -10.068 8.890 4.732 1.00 70.19 119 TYR A O 1
ATOM 985 N N . ARG A 1 120 ? -11.150 7.274 5.845 1.00 73.75 120 ARG A N 1
ATOM 986 C CA . ARG A 1 120 ? -10.247 6.192 5.452 1.00 73.75 120 ARG A CA 1
ATOM 987 C C . ARG A 1 120 ? -10.550 5.696 4.041 1.00 73.75 120 ARG A C 1
ATOM 989 O O . ARG A 1 120 ? -9.630 5.350 3.321 1.00 73.75 120 ARG A O 1
ATOM 996 N N . MET A 1 121 ? -11.827 5.642 3.664 1.00 71.12 121 MET A N 1
ATOM 997 C CA . MET A 1 121 ? -12.250 5.166 2.342 1.00 71.12 121 MET A CA 1
ATOM 998 C C . MET A 1 121 ? -11.992 6.182 1.225 1.00 71.12 121 MET A C 1
ATOM 1000 O O . MET A 1 121 ? -11.883 5.797 0.066 1.00 71.12 121 MET A O 1
ATOM 1004 N N . ALA A 1 122 ? -11.940 7.470 1.562 1.00 64.31 122 ALA A N 1
ATOM 1005 C CA . ALA A 1 122 ? -11.702 8.550 0.609 1.00 64.31 122 ALA A CA 1
ATOM 1006 C C . ALA A 1 122 ? -10.215 8.766 0.269 1.00 64.31 122 ALA A C 1
ATOM 1008 O O . ALA A 1 122 ? -9.916 9.610 -0.575 1.00 64.31 122 ALA A O 1
ATOM 1009 N N . ARG A 1 123 ? -9.306 8.055 0.942 1.00 56.00 123 ARG A N 1
ATOM 1010 C CA . ARG A 1 123 ? -7.856 8.200 0.819 1.00 56.00 123 ARG A CA 1
ATOM 1011 C C . ARG A 1 123 ? -7.264 6.981 0.128 1.00 56.00 123 ARG A C 1
ATOM 1013 O O . ARG A 1 123 ? -6.359 7.191 -0.700 1.00 56.00 123 ARG A O 1
#

Radius of gyration: 18.02 Å; chains: 1; bounding box: 40×27×47 Å

pLDDT: mean 84.58, std 9.12, range [44.03, 94.94]

Foldseek 3Di:
DVVCQVPDAQADDPDCSVVQLVLLVLLCCQCPPVVHDSQWACVPPPNVTHGCVVDDDDCCLRVVLNVVCVVRNSSNSSSVVLVVVLLVQLVVQLVVVCVVPVDNVVSNVRSVCSSVPVVSSND

Secondary structure (DSSP, 8-state):
-GGGTTTPPSSSTTSHHHHHHHHHHHHHIIIIIS-S-TTEETTTTTTT-EEGGGS---HIIIIITHHHHHHH-HHHHHHHHHHHHHHHHHHHHHHHHHHHH--HHHHHHHHHHHHT-HHHHT-

Sequence (123 aa):
MALHFTTSVIGPFRSDNFEYIWKIYWIKHALFDLRQSPWQVPDIYYPSGYLLAFGEITPLHTFWGLPITLLVGEVASYNSFILISTILSGYFTYLWLWTLTGNRAASVLGGLIFAFYPYRMAR